Protein AF-A0A2S4HFI9-F1 (afdb_monomer_lite)

Sequence (165 aa):
MDEKINAGENSPSKVPNTLWEFALAAYAEPIIQRHCLYLQDHYQMDVNILLAAGFCREKWTNDLCLELIRAAEPIRGAYILPLRALRRQAEQCEGLYGALKTAEIEAERMEIDVLASHIPAIPEEKVDSATCLHNLLVYAAVHSGGSREVESIFAEMTGNFAKIR

pLDDT: mean 87.09, std 17.16, range [31.48, 98.44]

InterPro domains:
  IPR012659 Conserved hypothetical protein CHP02444 [PF09523] (19-115)
  IPR012659 Conserved hypothetical protein CHP02444 [TIGR02444] (17-116)

Radius of gyration: 16.81 Å; chains: 1; bounding box: 40×32×56 Å

Organism: NCBI:txid2304603

Structure (mmCIF, N/CA/C/O backbone):
data_AF-A0A2S4HFI9-F1
#
_entry.id   AF-A0A2S4HFI9-F1
#
loop_
_atom_site.group_PDB
_atom_site.id
_atom_site.type_symbol
_atom_site.label_atom_id
_atom_site.label_alt_id
_atom_site.label_comp_id
_atom_site.label_asym_id
_atom_site.label_entity_id
_atom_site.label_seq_id
_atom_site.pdbx_PDB_ins_code
_atom_site.Cartn_x
_atom_site.Cartn_y
_atom_site.Cartn_z
_atom_site.occupancy
_atom_site.B_iso_or_equiv
_atom_site.auth_seq_id
_atom_site.auth_comp_id
_atom_site.auth_asym_id
_atom_site.auth_atom_id
_atom_site.pdbx_PDB_model_num
ATOM 1 N N . MET A 1 1 ? 6.730 18.784 40.256 1.00 35.59 1 MET A N 1
ATOM 2 C CA . MET A 1 1 ? 7.181 17.445 39.822 1.00 35.59 1 MET A CA 1
ATOM 3 C C . MET A 1 1 ? 6.797 17.379 38.364 1.00 35.59 1 MET A C 1
ATOM 5 O O . MET A 1 1 ? 5.684 17.004 38.023 1.00 35.59 1 MET A O 1
ATOM 9 N N . ASP A 1 2 ? 7.668 17.976 37.560 1.00 34.19 2 ASP A N 1
ATOM 10 C CA . ASP A 1 2 ? 7.512 18.185 36.131 1.00 34.19 2 ASP A CA 1
ATOM 11 C C . ASP A 1 2 ? 8.316 17.104 35.423 1.00 34.19 2 ASP A C 1
ATOM 13 O O . ASP A 1 2 ? 9.527 17.037 35.605 1.00 34.19 2 ASP A O 1
ATOM 17 N N . GLU A 1 3 ? 7.662 16.294 34.600 1.00 31.48 3 GLU A N 1
ATOM 18 C CA . GLU A 1 3 ? 8.344 15.510 33.574 1.00 31.48 3 GLU A CA 1
ATOM 19 C C . GLU A 1 3 ? 7.527 15.611 32.286 1.00 31.48 3 GLU A C 1
ATOM 21 O O . GLU A 1 3 ? 6.681 14.787 31.946 1.00 31.48 3 GLU A O 1
ATOM 26 N N . LYS A 1 4 ? 7.759 16.724 31.583 1.00 35.59 4 LYS A N 1
ATOM 27 C CA . LYS A 1 4 ? 7.477 16.833 30.156 1.00 35.59 4 LYS A CA 1
ATOM 28 C C . LYS A 1 4 ? 8.453 15.899 29.450 1.00 35.59 4 LYS A C 1
ATOM 30 O O . LYS A 1 4 ? 9.655 16.153 29.458 1.00 35.59 4 LYS A O 1
ATOM 35 N N . ILE A 1 5 ? 7.934 14.830 28.855 1.00 36.81 5 ILE A N 1
ATOM 36 C CA . ILE A 1 5 ? 8.702 13.972 27.955 1.00 36.81 5 ILE A CA 1
ATOM 37 C C . ILE A 1 5 ? 9.121 14.839 26.767 1.00 36.81 5 ILE A C 1
ATOM 39 O O . ILE A 1 5 ? 8.293 15.329 25.999 1.00 36.81 5 ILE A O 1
ATOM 43 N N . ASN A 1 6 ? 10.423 15.092 26.714 1.00 33.38 6 ASN A N 1
ATOM 44 C CA . ASN A 1 6 ? 11.091 15.895 25.711 1.00 33.38 6 ASN A CA 1
ATOM 45 C C . ASN A 1 6 ? 10.980 15.182 24.356 1.00 33.38 6 ASN A C 1
ATOM 47 O O . ASN A 1 6 ? 11.369 14.020 24.228 1.00 33.38 6 ASN A O 1
ATOM 51 N N . ALA A 1 7 ? 10.422 15.874 23.363 1.00 37.12 7 ALA A N 1
ATOM 52 C CA . ALA A 1 7 ? 10.448 15.441 21.977 1.00 37.12 7 ALA A CA 1
ATOM 53 C C . ALA A 1 7 ? 11.915 15.402 21.531 1.00 37.12 7 ALA A C 1
ATOM 55 O O . ALA A 1 7 ? 12.573 16.438 21.465 1.00 37.12 7 ALA A O 1
ATOM 56 N N . GLY A 1 8 ? 12.423 14.192 21.296 1.00 34.75 8 GLY A N 1
ATOM 57 C CA . GLY A 1 8 ? 13.792 13.942 20.865 1.00 34.75 8 GLY A CA 1
ATOM 58 C C . GLY A 1 8 ? 14.120 14.662 19.560 1.00 34.75 8 GLY A C 1
ATOM 59 O O . GLY A 1 8 ? 13.717 14.251 18.479 1.00 34.75 8 GLY A O 1
ATOM 60 N N . GLU A 1 9 ? 14.827 15.769 19.736 1.00 35.41 9 GLU A N 1
ATOM 61 C CA . GLU A 1 9 ? 15.903 16.346 18.937 1.00 35.41 9 GLU A CA 1
ATOM 62 C C . GLU A 1 9 ? 16.405 15.521 17.729 1.00 35.41 9 GLU A C 1
ATOM 64 O O . GLU A 1 9 ? 16.832 14.371 17.835 1.00 35.41 9 GLU A O 1
ATOM 69 N N . ASN A 1 10 ? 16.398 16.207 16.579 1.00 46.41 10 ASN A N 1
ATOM 70 C CA . ASN A 1 10 ? 17.060 15.927 15.302 1.00 46.41 10 ASN A CA 1
ATOM 71 C C . ASN A 1 10 ? 18.266 14.969 15.366 1.00 46.41 10 ASN A C 1
ATOM 73 O O . ASN A 1 10 ? 19.396 15.377 15.634 1.00 46.41 10 ASN A O 1
ATOM 77 N N . SER A 1 11 ? 18.034 13.721 14.964 1.00 38.28 11 SER A N 1
ATOM 78 C CA . SER A 1 11 ? 19.060 12.860 14.365 1.00 38.28 11 SER A CA 1
ATOM 79 C C . SER A 1 11 ? 19.051 13.060 12.842 1.00 38.28 11 SER A C 1
ATOM 81 O O . SER A 1 11 ? 17.983 13.353 12.296 1.00 38.28 11 SER A O 1
ATOM 83 N N . PRO A 1 12 ? 20.187 12.931 12.125 1.00 40.38 12 PRO A N 1
ATOM 84 C CA . PRO A 1 12 ? 20.176 12.994 10.666 1.00 40.38 12 PRO A CA 1
ATOM 85 C C . PRO A 1 12 ? 19.169 11.966 10.149 1.00 40.38 12 PRO A C 1
ATOM 87 O O . PRO A 1 12 ? 19.205 10.810 10.570 1.00 40.38 12 PRO A O 1
ATOM 90 N N . SER A 1 13 ? 18.240 12.414 9.300 1.00 50.81 13 SER A N 1
ATOM 91 C CA . SER A 1 13 ? 17.238 11.558 8.668 1.00 50.81 13 SER A CA 1
ATOM 92 C C . SER A 1 13 ? 17.969 10.411 7.973 1.00 50.81 13 SER A C 1
ATOM 94 O O . SER A 1 13 ? 18.629 10.606 6.952 1.00 50.81 13 SER A O 1
ATOM 96 N N . LYS A 1 14 ? 17.964 9.231 8.599 1.00 66.06 14 LYS A N 1
ATOM 97 C CA . LYS A 1 14 ? 18.539 8.026 8.015 1.00 66.06 14 LYS A CA 1
ATOM 98 C C . LYS A 1 14 ? 17.650 7.678 6.829 1.00 66.06 14 LYS A C 1
ATOM 100 O O . LYS A 1 14 ? 16.450 7.479 7.017 1.00 66.06 14 LYS A O 1
ATOM 105 N N . VAL A 1 15 ? 18.237 7.625 5.635 1.00 68.38 15 VAL A N 1
ATOM 106 C CA . VAL A 1 15 ? 17.539 7.148 4.438 1.00 68.38 15 VAL A CA 1
ATOM 107 C C . VAL A 1 15 ? 16.941 5.773 4.761 1.00 68.38 15 VAL A C 1
ATOM 109 O O . VAL A 1 15 ? 17.656 4.923 5.304 1.00 68.38 15 VAL A O 1
ATOM 112 N N . PRO A 1 16 ? 15.643 5.549 4.504 1.00 76.56 16 PRO A N 1
ATOM 113 C CA . PRO A 1 16 ? 15.028 4.254 4.741 1.00 76.56 16 PRO A CA 1
ATOM 114 C C . PRO A 1 16 ? 15.723 3.142 3.949 1.00 76.56 16 PRO A C 1
ATOM 116 O O . PRO A 1 16 ? 15.835 3.227 2.726 1.00 76.56 16 PRO A O 1
ATOM 119 N N . ASN A 1 17 ? 16.150 2.082 4.635 1.00 79.44 17 ASN A N 1
ATOM 120 C CA . ASN A 1 17 ? 16.880 0.958 4.041 1.00 79.44 17 ASN A CA 1
ATOM 121 C C . ASN A 1 17 ? 15.991 -0.273 3.821 1.00 79.44 17 ASN A C 1
ATOM 123 O O . ASN A 1 17 ? 16.404 -1.236 3.179 1.00 79.44 17 ASN A O 1
ATOM 127 N N . THR A 1 18 ? 14.769 -0.251 4.348 1.00 89.12 18 THR A N 1
ATOM 128 C CA . THR A 1 18 ? 13.764 -1.304 4.179 1.00 8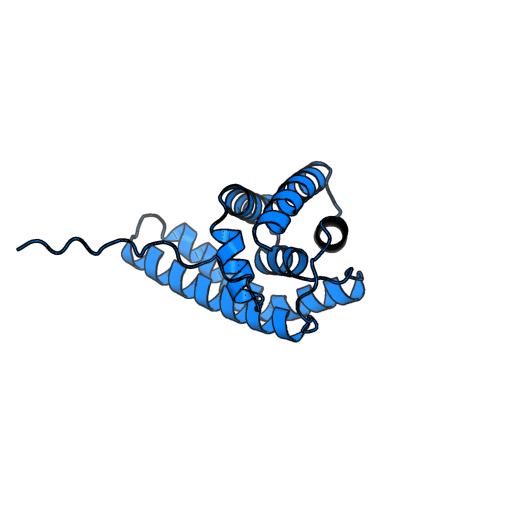9.12 18 THR A CA 1
ATOM 129 C C . THR A 1 18 ? 12.462 -0.716 3.648 1.00 89.12 18 THR A C 1
ATOM 131 O O . THR A 1 18 ? 12.174 0.465 3.859 1.00 89.12 18 THR A O 1
ATOM 134 N N . LEU A 1 19 ? 11.638 -1.549 3.002 1.00 91.62 19 LEU A N 1
ATOM 135 C CA . LEU A 1 19 ? 10.300 -1.138 2.568 1.00 91.62 19 LEU A CA 1
ATOM 136 C C . LEU A 1 19 ? 9.450 -0.660 3.756 1.00 91.62 19 LEU A C 1
ATOM 138 O O . LEU A 1 19 ? 8.704 0.303 3.619 1.00 91.62 19 LEU A O 1
ATOM 142 N N . TRP A 1 20 ? 9.613 -1.271 4.933 1.00 92.38 20 TRP A N 1
ATOM 143 C CA . TRP A 1 20 ? 8.919 -0.855 6.152 1.00 92.38 20 TRP A CA 1
ATOM 144 C C . TRP A 1 20 ? 9.345 0.536 6.639 1.00 92.38 20 TRP A C 1
ATOM 146 O O . TRP A 1 20 ? 8.495 1.395 6.861 1.00 92.38 20 TRP A O 1
ATOM 156 N N . GLU A 1 21 ? 10.651 0.803 6.759 1.00 91.44 21 GLU A N 1
ATOM 157 C CA . GLU A 1 21 ? 11.145 2.143 7.118 1.00 91.44 21 GLU A CA 1
ATOM 158 C C . GLU A 1 21 ? 10.670 3.192 6.098 1.00 91.44 21 GLU A C 1
ATOM 160 O O . GLU A 1 21 ? 10.308 4.308 6.475 1.00 91.44 21 GLU A O 1
ATOM 165 N N . PHE A 1 22 ? 10.630 2.829 4.809 1.00 91.88 22 PHE A N 1
ATOM 166 C CA . PHE A 1 22 ? 10.148 3.717 3.756 1.00 91.88 22 PHE A CA 1
ATOM 167 C C . PHE A 1 22 ? 8.650 3.976 3.884 1.00 91.88 22 PHE A C 1
ATOM 169 O O . PHE A 1 22 ? 8.230 5.125 3.791 1.00 91.88 22 PHE A O 1
ATOM 176 N N . ALA A 1 23 ? 7.852 2.939 4.136 1.00 93.56 23 ALA A N 1
ATOM 177 C CA . ALA A 1 23 ? 6.416 3.051 4.352 1.00 93.56 23 ALA A CA 1
ATOM 178 C C . ALA A 1 23 ? 6.100 3.985 5.527 1.00 93.56 23 ALA A C 1
ATOM 180 O O . ALA A 1 23 ? 5.259 4.871 5.391 1.00 93.56 23 ALA A O 1
ATOM 181 N N . LEU A 1 24 ? 6.827 3.859 6.644 1.00 93.00 24 LEU A N 1
ATOM 182 C CA . LEU A 1 24 ? 6.684 4.752 7.796 1.00 93.00 24 LEU A CA 1
ATOM 183 C C . LEU A 1 24 ? 7.020 6.208 7.446 1.00 93.00 24 LEU A C 1
ATOM 185 O O . LEU A 1 24 ? 6.251 7.111 7.776 1.00 93.00 24 LEU A O 1
ATOM 189 N N . ALA A 1 25 ? 8.141 6.444 6.759 1.00 92.50 25 ALA A N 1
ATOM 190 C CA . ALA A 1 25 ? 8.554 7.788 6.359 1.00 92.50 25 ALA A CA 1
ATOM 191 C C . ALA A 1 25 ? 7.591 8.411 5.332 1.00 92.50 25 ALA A C 1
ATOM 193 O O . ALA A 1 25 ? 7.236 9.583 5.435 1.00 92.50 25 ALA A O 1
ATOM 194 N N . ALA A 1 26 ? 7.112 7.613 4.379 1.00 92.56 26 ALA A N 1
ATOM 195 C CA . ALA A 1 26 ? 6.119 8.013 3.394 1.00 92.56 26 ALA A CA 1
ATOM 196 C C . ALA A 1 26 ? 4.771 8.352 4.024 1.00 92.56 26 ALA A C 1
ATOM 198 O O . ALA A 1 26 ? 4.166 9.360 3.672 1.00 92.56 26 ALA A O 1
ATOM 199 N N . TYR A 1 27 ? 4.306 7.553 4.980 1.00 91.06 27 TYR A N 1
ATOM 200 C CA . TYR A 1 27 ? 3.027 7.797 5.637 1.00 91.06 27 TYR A CA 1
ATOM 201 C C . TYR A 1 27 ? 3.070 8.974 6.626 1.00 91.06 27 TYR A C 1
ATOM 203 O O . TYR A 1 27 ? 2.026 9.531 6.962 1.00 91.06 27 TYR A O 1
ATOM 211 N N . ALA A 1 28 ? 4.266 9.375 7.073 1.00 92.56 28 ALA A N 1
ATOM 212 C CA . ALA A 1 28 ? 4.473 10.598 7.846 1.00 92.56 28 ALA A CA 1
ATOM 213 C C . ALA A 1 28 ? 4.394 11.876 6.986 1.00 92.56 28 ALA A C 1
ATOM 215 O O . ALA A 1 28 ? 4.158 12.954 7.531 1.00 92.56 28 ALA A O 1
ATOM 216 N N . GLU A 1 29 ? 4.557 11.772 5.661 1.00 95.12 29 GLU A N 1
ATOM 217 C CA . GLU A 1 29 ? 4.432 12.902 4.739 1.00 95.12 29 GLU A CA 1
ATOM 218 C C . GLU A 1 29 ? 2.945 13.186 4.435 1.00 95.12 29 GLU A C 1
ATOM 220 O O . GLU A 1 29 ? 2.278 12.362 3.795 1.00 95.12 29 GLU A O 1
ATOM 225 N N . PRO A 1 30 ? 2.392 14.354 4.829 1.00 94.12 30 PRO A N 1
ATOM 226 C CA . PRO A 1 30 ? 0.948 14.604 4.778 1.00 94.12 30 PRO A CA 1
ATOM 227 C C . PRO A 1 30 ? 0.330 14.479 3.382 1.00 94.12 30 PRO A C 1
ATOM 229 O O . PRO A 1 30 ? -0.807 14.025 3.241 1.00 94.12 30 PRO A O 1
ATOM 232 N N . ILE A 1 31 ? 1.068 14.873 2.338 1.00 94.50 31 ILE A N 1
ATOM 233 C CA . ILE A 1 31 ? 0.584 14.793 0.954 1.00 94.50 31 ILE A CA 1
ATOM 234 C C . ILE A 1 31 ? 0.436 13.331 0.522 1.00 94.50 31 ILE A C 1
ATOM 236 O O . ILE A 1 31 ? -0.582 12.968 -0.067 1.00 94.50 31 ILE A O 1
ATOM 240 N N . ILE A 1 32 ? 1.420 12.488 0.845 1.00 95.62 32 ILE A N 1
ATOM 241 C CA . ILE A 1 32 ? 1.386 11.058 0.521 1.00 95.62 32 ILE A CA 1
ATOM 242 C C . ILE A 1 32 ? 0.275 10.380 1.315 1.00 95.62 32 ILE A C 1
ATOM 244 O O . ILE A 1 32 ? -0.541 9.680 0.723 1.00 95.62 32 ILE A O 1
ATOM 248 N N . GLN A 1 33 ? 0.189 10.638 2.623 1.00 95.62 33 GLN A N 1
ATOM 249 C CA . GLN A 1 33 ? -0.866 10.088 3.472 1.00 95.62 33 GLN A CA 1
ATOM 250 C C . GLN A 1 33 ? -2.261 10.403 2.918 1.00 95.62 33 GLN A C 1
ATOM 252 O O . GLN A 1 33 ? -3.084 9.501 2.756 1.00 95.62 33 GLN A O 1
ATOM 257 N N . ARG A 1 34 ? -2.522 11.674 2.583 1.00 97.00 34 ARG A N 1
ATOM 258 C CA . ARG A 1 34 ? -3.800 12.114 2.009 1.00 97.00 34 ARG A CA 1
ATOM 259 C C . ARG A 1 34 ? -4.129 11.366 0.717 1.00 97.00 34 ARG A C 1
ATOM 261 O O . ARG A 1 34 ? -5.260 10.916 0.550 1.00 97.00 34 ARG A O 1
ATOM 268 N N . HIS A 1 35 ? -3.157 11.232 -0.182 1.00 97.31 35 HIS A N 1
ATOM 269 C CA . HIS A 1 35 ? -3.353 10.555 -1.464 1.00 97.31 35 HIS A CA 1
ATOM 270 C C . HIS A 1 35 ? -3.549 9.049 -1.314 1.00 97.31 35 HIS A C 1
ATOM 272 O O . HIS A 1 35 ? -4.447 8.500 -1.945 1.00 97.31 35 HIS A O 1
ATOM 278 N N . CYS A 1 36 ? -2.796 8.386 -0.435 1.00 96.00 36 CYS A N 1
ATOM 279 C CA . CYS A 1 36 ? -2.996 6.972 -0.123 1.00 96.00 36 CYS A CA 1
ATOM 280 C C . CYS A 1 36 ? -4.411 6.707 0.409 1.00 96.00 36 CYS A C 1
ATOM 282 O O . CYS A 1 36 ? -5.074 5.791 -0.071 1.00 96.00 36 CYS A O 1
ATOM 284 N N . LEU A 1 37 ? -4.901 7.534 1.341 1.00 94.56 37 LEU A N 1
ATOM 285 C CA . LEU A 1 37 ? -6.269 7.423 1.859 1.00 94.56 37 LEU A CA 1
ATOM 286 C C . LEU A 1 37 ? -7.312 7.632 0.755 1.00 94.56 37 LEU A C 1
ATOM 288 O O . LEU A 1 37 ? -8.242 6.839 0.634 1.00 94.56 37 LEU A O 1
ATOM 292 N N . TYR A 1 38 ? -7.132 8.649 -0.090 1.00 95.62 38 TYR A N 1
ATOM 293 C CA . TYR A 1 38 ? -8.043 8.911 -1.203 1.00 95.62 38 TYR A CA 1
ATOM 294 C C . TYR A 1 38 ? -8.097 7.745 -2.203 1.00 95.62 38 TYR A C 1
ATOM 296 O O . TYR A 1 38 ? -9.175 7.266 -2.552 1.00 95.62 38 TYR A O 1
ATOM 304 N N . LEU A 1 39 ? -6.938 7.244 -2.635 1.00 95.31 39 LEU A N 1
ATOM 305 C CA . LEU A 1 39 ? -6.838 6.125 -3.576 1.00 95.31 39 LEU A CA 1
ATOM 306 C C . LEU A 1 39 ? -7.385 4.821 -2.982 1.00 95.31 39 LEU A C 1
ATOM 308 O O . LEU A 1 39 ? -8.058 4.053 -3.669 1.00 95.31 39 LEU A O 1
ATOM 312 N N . GLN A 1 40 ? -7.151 4.578 -1.695 1.00 93.31 40 GLN A N 1
ATOM 313 C CA . GLN A 1 40 ? -7.736 3.444 -0.991 1.00 93.31 40 GLN A CA 1
ATOM 314 C C . GLN A 1 40 ? -9.266 3.534 -0.970 1.00 93.31 40 GLN A C 1
ATOM 316 O O . GLN A 1 40 ? -9.948 2.556 -1.266 1.00 93.31 40 GLN A O 1
ATOM 321 N N . ASP A 1 41 ? -9.817 4.696 -0.632 1.00 92.94 41 ASP A N 1
ATOM 322 C CA . ASP A 1 41 ? -11.249 4.827 -0.379 1.00 92.94 41 ASP A CA 1
ATOM 323 C C . ASP A 1 41 ? -12.061 4.892 -1.676 1.00 92.94 41 ASP A C 1
ATOM 325 O O . ASP A 1 41 ? -13.099 4.236 -1.785 1.00 92.94 41 ASP A O 1
ATOM 329 N N . HIS A 1 42 ? -11.562 5.611 -2.682 1.00 93.19 42 HIS A N 1
ATOM 330 C CA . HIS A 1 42 ? -12.270 5.833 -3.944 1.00 93.19 42 HIS A CA 1
ATOM 331 C C . HIS A 1 42 ? -11.922 4.818 -5.036 1.00 93.19 42 HIS A C 1
ATOM 333 O O . HIS A 1 42 ? -12.764 4.537 -5.887 1.00 93.19 42 HIS A O 1
ATOM 339 N N . TYR A 1 43 ? -10.717 4.243 -5.005 1.00 93.69 43 TYR A N 1
ATOM 340 C CA . TYR A 1 43 ? -10.220 3.337 -6.048 1.00 93.69 43 TYR A CA 1
ATOM 341 C C . TYR A 1 43 ? -9.903 1.924 -5.532 1.00 93.69 43 TYR A C 1
ATOM 343 O O . TYR A 1 43 ? -9.467 1.071 -6.306 1.00 93.69 43 TYR A O 1
ATOM 351 N N . GLN A 1 44 ? -10.123 1.654 -4.237 1.00 92.44 44 GLN A N 1
ATOM 352 C CA . GLN A 1 44 ? -9.823 0.367 -3.586 1.00 92.44 44 GLN A CA 1
ATOM 353 C C . GLN A 1 44 ? -8.363 -0.079 -3.767 1.00 92.44 44 GLN A C 1
ATOM 355 O O . GLN A 1 44 ? -8.042 -1.265 -3.647 1.00 92.44 44 GLN A O 1
ATOM 360 N N . MET A 1 45 ? -7.475 0.877 -4.059 1.00 95.44 45 MET A N 1
ATOM 361 C CA . MET A 1 45 ? -6.063 0.605 -4.276 1.00 95.44 45 MET A CA 1
ATOM 362 C C . MET A 1 45 ? -5.404 0.105 -2.999 1.00 95.44 45 MET A C 1
ATOM 364 O O . MET A 1 45 ? -5.810 0.402 -1.869 1.00 95.44 45 MET A O 1
ATOM 368 N N . ASP A 1 46 ? -4.368 -0.688 -3.195 1.00 96.75 46 ASP A N 1
ATOM 369 C CA . ASP A 1 46 ? -3.537 -1.185 -2.127 1.00 96.75 46 ASP A CA 1
ATOM 370 C C . ASP A 1 46 ? -2.429 -0.190 -1.793 1.00 96.75 46 ASP A C 1
ATOM 372 O O . ASP A 1 46 ? -1.486 -0.005 -2.561 1.00 96.75 46 ASP A O 1
ATOM 376 N N . VAL A 1 47 ? -2.547 0.438 -0.621 1.00 95.94 47 VAL A N 1
ATOM 377 C CA . VAL A 1 47 ? -1.548 1.373 -0.101 1.00 95.94 47 VAL A CA 1
ATOM 378 C C . VAL A 1 47 ? -0.171 0.718 -0.010 1.00 95.94 47 VAL A C 1
ATOM 380 O O . VAL A 1 47 ? 0.809 1.357 -0.379 1.00 95.94 47 VAL A O 1
ATOM 383 N N . ASN A 1 48 ? -0.067 -0.551 0.381 1.00 97.56 48 ASN A N 1
ATOM 384 C CA . ASN A 1 48 ? 1.229 -1.211 0.504 1.00 97.56 48 ASN A CA 1
ATOM 385 C C . ASN A 1 48 ? 1.873 -1.479 -0.859 1.00 97.56 48 ASN A C 1
ATOM 387 O O . ASN A 1 48 ? 3.087 -1.319 -0.999 1.00 97.56 48 ASN A O 1
ATOM 391 N N . ILE A 1 49 ? 1.080 -1.760 -1.898 1.00 97.25 49 ILE A N 1
ATOM 392 C CA . ILE A 1 49 ? 1.588 -1.852 -3.276 1.00 97.25 49 ILE A CA 1
ATOM 393 C C . ILE A 1 49 ? 1.990 -0.469 -3.807 1.00 97.25 49 ILE A C 1
ATOM 395 O O . ILE A 1 49 ? 3.034 -0.346 -4.447 1.00 97.25 49 ILE A O 1
ATOM 399 N N . LEU A 1 50 ? 1.229 0.592 -3.507 1.00 96.19 50 LEU A N 1
ATOM 400 C CA . LEU A 1 50 ? 1.606 1.970 -3.858 1.00 96.19 50 LEU A CA 1
ATOM 401 C C . LEU A 1 50 ? 2.940 2.372 -3.212 1.00 96.19 50 LEU A C 1
ATOM 403 O O . LEU A 1 50 ? 3.800 2.963 -3.867 1.00 96.19 50 LEU A O 1
ATOM 407 N N . LEU A 1 51 ? 3.137 2.023 -1.939 1.00 95.44 51 LEU A N 1
ATOM 408 C CA 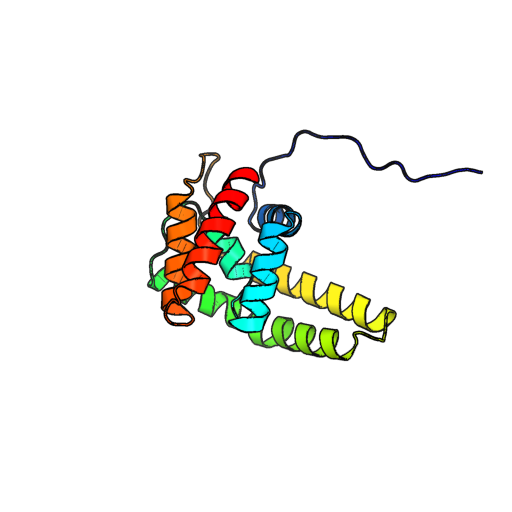. LEU A 1 51 ? 4.384 2.262 -1.215 1.00 95.44 51 LEU A CA 1
ATOM 409 C C . LEU A 1 51 ? 5.528 1.402 -1.764 1.00 95.44 51 LEU A C 1
ATOM 411 O O . LEU A 1 51 ? 6.634 1.906 -1.933 1.00 95.44 51 LEU A O 1
ATOM 415 N N . ALA A 1 52 ? 5.269 0.146 -2.128 1.00 95.06 52 ALA A N 1
ATOM 416 C CA . ALA A 1 52 ? 6.238 -0.720 -2.792 1.00 95.06 52 ALA A CA 1
ATOM 417 C C . ALA A 1 52 ? 6.675 -0.175 -4.162 1.00 95.06 52 ALA A C 1
ATOM 419 O O . ALA A 1 52 ? 7.871 -0.146 -4.455 1.00 95.06 52 ALA A O 1
ATOM 420 N N . ALA A 1 53 ? 5.741 0.326 -4.976 1.00 94.19 53 ALA A N 1
ATOM 421 C CA . ALA A 1 53 ? 6.035 1.007 -6.239 1.00 94.19 53 ALA A CA 1
ATOM 422 C C . ALA A 1 53 ? 6.879 2.264 -6.000 1.00 94.19 53 ALA A C 1
ATOM 424 O O . ALA A 1 53 ? 7.861 2.513 -6.705 1.00 94.19 53 ALA A O 1
ATOM 425 N N . GLY A 1 54 ? 6.509 3.011 -4.956 1.00 91.81 54 GLY A N 1
ATOM 426 C CA . GLY A 1 54 ? 7.204 4.192 -4.475 1.00 91.81 54 GLY A CA 1
ATOM 427 C C . GLY A 1 54 ? 8.592 3.915 -3.913 1.00 91.81 54 GLY A C 1
ATOM 428 O O . GLY A 1 54 ? 9.404 4.829 -3.959 1.00 91.81 54 GLY A O 1
ATOM 429 N N . PHE A 1 55 ? 8.873 2.701 -3.425 1.00 90.25 55 PHE A N 1
ATOM 430 C CA . PHE A 1 55 ? 10.149 2.256 -2.853 1.00 90.25 55 PHE A CA 1
ATOM 431 C C . PHE A 1 55 ? 11.073 1.608 -3.888 1.00 90.25 55 PHE A C 1
ATOM 433 O O . PHE A 1 55 ? 12.281 1.858 -3.868 1.00 90.25 55 PHE A O 1
ATOM 440 N N . CYS A 1 56 ? 10.516 0.813 -4.804 1.00 89.31 56 CYS A N 1
ATOM 441 C CA . CYS A 1 56 ? 11.273 0.037 -5.776 1.00 89.31 56 CYS A CA 1
ATOM 442 C C . CYS A 1 56 ? 12.088 0.943 -6.713 1.00 89.31 56 CYS A C 1
ATOM 444 O O . CYS A 1 56 ? 11.641 2.020 -7.121 1.00 89.31 56 CYS A O 1
ATOM 446 N N . ARG A 1 57 ? 13.314 0.508 -7.025 1.00 83.81 57 ARG A N 1
ATOM 447 C CA . ARG A 1 57 ? 14.264 1.257 -7.867 1.00 83.81 57 ARG A CA 1
ATOM 448 C C . ARG A 1 57 ? 14.253 0.816 -9.324 1.00 83.81 57 ARG A C 1
ATOM 450 O O . ARG A 1 57 ? 14.775 1.526 -10.178 1.00 83.81 57 ARG A O 1
ATOM 457 N N . GLU A 1 5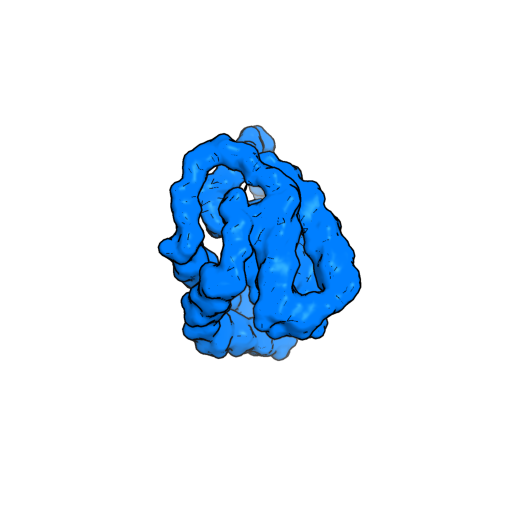8 ? 13.660 -0.338 -9.594 1.00 88.00 58 GLU A N 1
ATOM 458 C CA . GLU A 1 58 ? 13.548 -0.916 -10.924 1.00 88.00 58 GLU A CA 1
ATOM 459 C C . GLU A 1 58 ? 12.152 -0.682 -11.487 1.00 88.00 58 GLU A C 1
ATOM 461 O O . GLU A 1 58 ? 11.171 -0.557 -10.749 1.00 88.00 58 GLU A O 1
ATOM 466 N N . LYS A 1 59 ? 12.074 -0.608 -12.816 1.00 92.56 59 LYS A N 1
ATOM 467 C CA . LYS A 1 59 ? 10.797 -0.506 -13.512 1.00 92.56 59 LYS A CA 1
ATOM 468 C C . LYS A 1 59 ? 10.058 -1.830 -13.411 1.00 92.56 59 LYS A C 1
ATOM 470 O O . LYS A 1 59 ? 10.567 -2.862 -13.839 1.00 92.56 59 LYS A O 1
ATOM 475 N N . TRP A 1 60 ? 8.836 -1.778 -12.911 1.00 94.62 60 TRP A N 1
ATOM 476 C CA . TRP A 1 60 ? 7.951 -2.925 -12.873 1.00 94.62 60 TRP A CA 1
ATOM 477 C C . TRP A 1 60 ? 7.529 -3.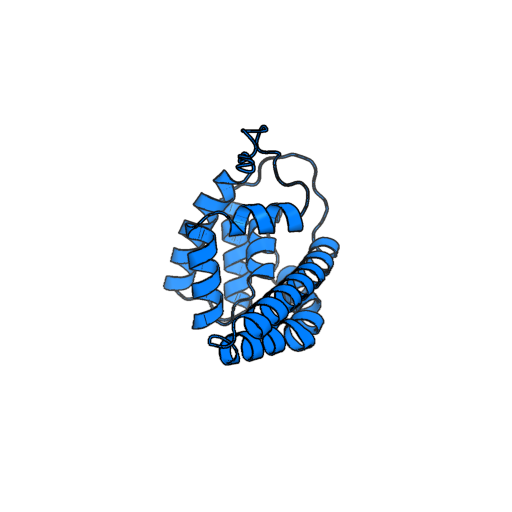319 -14.283 1.00 94.62 60 TRP A C 1
ATOM 479 O O . TRP A 1 60 ? 7.200 -2.476 -15.127 1.00 94.62 60 TRP A O 1
ATOM 489 N N . THR A 1 61 ? 7.521 -4.625 -14.518 1.00 95.62 61 THR A N 1
ATOM 490 C CA . THR A 1 61 ? 6.766 -5.235 -15.606 1.00 95.62 61 THR A CA 1
ATOM 491 C C . THR A 1 61 ? 5.335 -5.492 -15.134 1.00 95.62 61 THR A C 1
ATOM 493 O O . THR A 1 61 ? 5.062 -5.541 -13.931 1.00 95.62 61 THR A O 1
ATOM 496 N N . ASN A 1 62 ? 4.410 -5.697 -16.074 1.00 95.94 62 ASN A N 1
ATOM 497 C CA . ASN A 1 62 ? 3.049 -6.112 -15.726 1.00 95.94 62 ASN A CA 1
ATOM 498 C C . ASN A 1 62 ? 3.049 -7.450 -14.965 1.00 95.94 62 ASN A C 1
ATOM 500 O O . ASN A 1 62 ? 2.268 -7.609 -14.033 1.00 95.94 62 ASN A O 1
ATOM 504 N N . ASP A 1 63 ? 3.945 -8.375 -15.325 1.00 96.06 63 ASP A N 1
ATOM 505 C CA . ASP A 1 63 ? 4.056 -9.686 -14.675 1.00 96.06 63 ASP A CA 1
ATOM 506 C C . ASP A 1 63 ? 4.519 -9.564 -13.221 1.00 96.06 63 ASP A C 1
ATOM 508 O O . ASP A 1 63 ? 3.882 -10.139 -12.341 1.00 96.06 63 ASP A O 1
ATOM 512 N N . LEU A 1 64 ? 5.552 -8.753 -12.949 1.00 95.50 64 LEU A N 1
ATOM 513 C CA . LEU A 1 64 ? 5.993 -8.477 -11.578 1.00 95.50 64 LEU A CA 1
ATOM 514 C C . LEU A 1 64 ? 4.874 -7.811 -10.770 1.00 95.50 64 LEU A C 1
ATOM 516 O O . LEU A 1 64 ? 4.625 -8.174 -9.627 1.00 95.50 64 LEU A O 1
ATOM 520 N N . CYS A 1 65 ? 4.157 -6.852 -11.360 1.00 96.56 65 CYS A N 1
ATOM 521 C CA . CYS A 1 65 ? 3.043 -6.199 -10.679 1.00 96.56 65 CYS A CA 1
ATOM 522 C C . CYS A 1 65 ? 1.917 -7.190 -10.330 1.00 96.56 65 CYS A C 1
ATOM 524 O O . CYS A 1 65 ? 1.416 -7.184 -9.207 1.00 96.56 65 CYS A O 1
ATOM 526 N N . LEU A 1 66 ? 1.555 -8.083 -11.257 1.00 96.94 66 LEU A N 1
ATOM 527 C CA . LEU A 1 66 ? 0.586 -9.154 -11.010 1.00 96.94 66 LEU A CA 1
ATOM 528 C C . LEU A 1 66 ? 1.065 -10.134 -9.934 1.00 96.94 66 LEU A C 1
ATOM 530 O O . LEU A 1 66 ? 0.250 -10.604 -9.141 1.00 96.94 66 LEU A O 1
ATOM 534 N N . GLU A 1 67 ? 2.358 -10.450 -9.899 1.00 96.88 67 GLU A N 1
ATOM 535 C CA . GLU A 1 67 ? 2.965 -11.278 -8.857 1.00 96.88 67 GLU A CA 1
ATOM 536 C C . GLU A 1 67 ? 2.844 -10.619 -7.480 1.00 96.88 67 GLU A C 1
ATOM 538 O O . GLU A 1 67 ? 2.344 -11.253 -6.553 1.00 96.88 67 GLU A O 1
ATOM 543 N N . LEU A 1 68 ? 3.183 -9.331 -7.363 1.00 97.56 68 LEU A N 1
ATOM 544 C CA . LEU A 1 68 ? 3.045 -8.566 -6.120 1.00 97.56 68 LEU A CA 1
ATOM 545 C C . LEU A 1 68 ? 1.589 -8.507 -5.637 1.00 97.56 68 LEU A C 1
ATOM 547 O O . LEU A 1 68 ? 1.329 -8.745 -4.460 1.00 97.56 68 LEU A O 1
ATOM 551 N N . ILE A 1 69 ? 0.631 -8.265 -6.542 1.00 97.50 69 ILE A N 1
ATOM 552 C CA . ILE A 1 69 ? -0.806 -8.288 -6.218 1.00 97.50 69 ILE A CA 1
ATOM 553 C C . ILE A 1 69 ? -1.217 -9.667 -5.685 1.00 97.50 69 ILE A C 1
ATOM 555 O O . ILE A 1 69 ? -1.889 -9.764 -4.661 1.00 97.50 69 ILE A O 1
ATOM 559 N N . ARG A 1 70 ? -0.796 -10.750 -6.350 1.00 97.81 70 ARG A N 1
ATOM 560 C CA . ARG A 1 70 ? -1.109 -12.122 -5.915 1.00 97.81 70 ARG A CA 1
ATOM 561 C C . ARG A 1 70 ? -0.462 -12.478 -4.581 1.00 97.81 70 ARG A C 1
ATOM 563 O O . ARG A 1 70 ? -1.059 -13.234 -3.822 1.00 97.81 70 ARG A O 1
ATOM 570 N N . ALA A 1 71 ? 0.736 -11.970 -4.312 1.00 97.81 71 ALA A N 1
ATOM 571 C CA . ALA A 1 71 ? 1.442 -12.195 -3.058 1.00 97.81 71 ALA A CA 1
ATOM 572 C C . ALA A 1 71 ? 0.779 -11.448 -1.887 1.00 97.81 71 ALA A C 1
ATOM 574 O O . ALA A 1 71 ? 0.702 -11.987 -0.785 1.00 97.81 71 ALA A O 1
ATOM 575 N N . ALA A 1 72 ? 0.259 -10.244 -2.137 1.00 97.88 72 ALA A N 1
ATOM 576 C CA . ALA A 1 72 ? -0.455 -9.419 -1.162 1.00 97.88 72 ALA A CA 1
ATOM 577 C C . ALA A 1 72 ? -1.856 -9.964 -0.817 1.00 97.88 72 ALA A C 1
ATOM 579 O O . ALA A 1 72 ? -2.257 -9.981 0.350 1.00 97.88 72 ALA A O 1
ATOM 580 N N . GLU A 1 73 ? -2.585 -10.475 -1.816 1.00 97.44 73 GLU A N 1
ATOM 581 C CA . GLU A 1 73 ? -4.004 -10.843 -1.702 1.00 97.44 73 GLU A CA 1
ATOM 582 C C . GLU A 1 73 ? -4.363 -11.735 -0.492 1.00 97.44 73 GLU A C 1
ATOM 584 O O . GLU A 1 73 ? -5.349 -11.430 0.187 1.00 97.44 73 GLU A O 1
ATOM 589 N N . PRO A 1 74 ? -3.598 -12.792 -0.136 1.00 98.25 74 PRO A N 1
ATOM 590 C CA . PRO A 1 74 ? -3.914 -13.620 1.026 1.00 98.25 74 PRO A CA 1
ATOM 591 C C . PRO A 1 74 ? -3.957 -12.840 2.343 1.00 98.25 74 PRO A C 1
ATOM 593 O O . PRO A 1 74 ? -4.781 -13.148 3.202 1.00 98.25 74 PRO A O 1
ATOM 596 N N . ILE A 1 75 ? -3.091 -11.836 2.514 1.00 98.31 75 ILE A N 1
ATOM 597 C CA . ILE A 1 75 ? -3.063 -11.003 3.723 1.00 98.31 75 ILE A CA 1
ATOM 598 C C . ILE A 1 75 ? -4.117 -9.903 3.615 1.00 98.31 75 ILE A C 1
ATOM 600 O O . ILE A 1 75 ? -4.892 -9.687 4.556 1.00 98.31 75 ILE A O 1
ATOM 604 N N . ARG A 1 76 ? -4.194 -9.255 2.448 1.00 97.75 76 ARG A N 1
ATOM 605 C CA . ARG A 1 76 ? -5.147 -8.184 2.168 1.00 97.75 76 ARG A CA 1
ATOM 606 C C . ARG A 1 76 ? -6.589 -8.610 2.412 1.00 97.75 76 ARG A C 1
ATOM 608 O O . ARG A 1 76 ? -7.312 -7.960 3.170 1.00 97.75 76 ARG A O 1
ATOM 615 N N . GLY A 1 77 ? -7.001 -9.704 1.775 1.00 97.62 77 GLY A N 1
ATOM 616 C CA . GLY A 1 77 ? -8.374 -10.196 1.804 1.00 97.62 77 GLY A CA 1
ATOM 617 C C . GLY A 1 77 ? -8.759 -10.826 3.141 1.00 97.62 77 GLY A C 1
ATOM 618 O O . GLY A 1 77 ? -9.879 -10.625 3.609 1.00 97.62 77 GLY A O 1
ATOM 619 N N . ALA A 1 78 ? -7.841 -11.557 3.783 1.00 97.88 78 ALA A N 1
ATOM 620 C CA . ALA A 1 78 ? -8.142 -12.264 5.029 1.00 97.88 78 ALA A CA 1
ATOM 621 C C . ALA A 1 78 ? -8.077 -11.370 6.276 1.00 97.88 78 ALA A C 1
ATOM 623 O O . ALA A 1 78 ? -8.823 -11.609 7.227 1.00 97.88 78 ALA A O 1
ATOM 624 N N . TYR A 1 79 ? -7.204 -10.3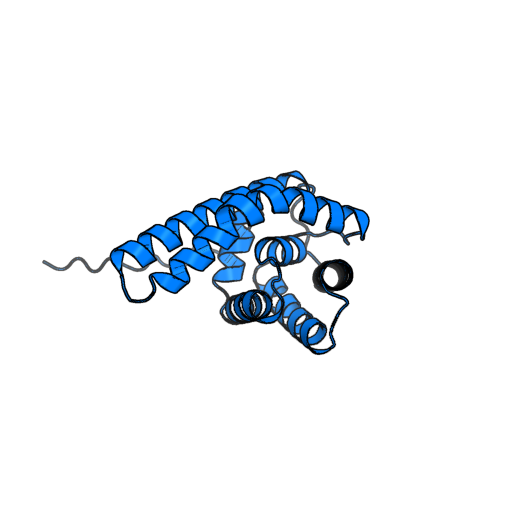56 6.284 1.00 98.25 79 TYR A N 1
ATOM 625 C CA . TYR A 1 79 ? -6.935 -9.555 7.481 1.00 98.25 79 TYR A CA 1
ATOM 626 C C . TYR A 1 79 ? -7.181 -8.064 7.264 1.00 98.25 79 TYR A C 1
ATOM 628 O O . TYR A 1 79 ? -8.000 -7.485 7.974 1.00 98.25 79 TYR A O 1
ATOM 636 N N . ILE A 1 80 ? -6.529 -7.434 6.285 1.00 97.81 80 ILE A N 1
ATOM 637 C CA . ILE A 1 80 ? -6.518 -5.965 6.168 1.00 97.81 80 ILE A CA 1
ATOM 638 C C . ILE A 1 80 ? -7.912 -5.410 5.865 1.00 97.81 80 ILE A C 1
ATOM 640 O O . ILE A 1 80 ? -8.406 -4.556 6.603 1.00 97.81 80 ILE A O 1
ATOM 644 N N . LEU A 1 81 ? -8.580 -5.895 4.814 1.00 97.00 81 LEU A N 1
ATOM 645 C CA . LEU A 1 81 ? -9.907 -5.393 4.439 1.00 97.00 81 LEU A CA 1
ATOM 646 C C . LEU A 1 81 ? -10.964 -5.651 5.534 1.00 97.00 81 LEU A C 1
ATOM 648 O O . LEU A 1 81 ? -11.693 -4.710 5.868 1.00 97.00 81 LEU A O 1
ATOM 652 N N . PRO A 1 82 ? -11.036 -6.847 6.161 1.00 98.00 82 PRO A N 1
ATOM 653 C CA . PRO A 1 82 ? -11.920 -7.074 7.304 1.00 98.00 82 PRO A CA 1
ATOM 654 C C . PRO A 1 82 ? -11.623 -6.173 8.509 1.00 98.00 82 PRO A C 1
ATOM 656 O O . PRO A 1 82 ? -12.547 -5.575 9.063 1.00 98.00 82 PRO A O 1
ATOM 659 N N . LEU A 1 83 ? -10.353 -6.029 8.904 1.00 97.94 83 LEU A N 1
ATOM 660 C CA . LEU A 1 83 ? -9.959 -5.178 10.034 1.00 97.94 83 LEU A CA 1
ATOM 661 C C . LEU A 1 83 ? -10.302 -3.713 9.774 1.00 97.94 83 LEU A C 1
ATOM 663 O O . LEU A 1 83 ? -10.857 -3.048 10.648 1.00 97.94 83 LEU A O 1
ATOM 667 N N . ARG A 1 84 ? -10.065 -3.231 8.553 1.00 95.75 84 ARG A N 1
ATOM 668 C CA . ARG A 1 84 ? -10.413 -1.874 8.127 1.00 95.75 84 ARG A CA 1
ATOM 669 C C . ARG A 1 84 ? -11.919 -1.629 8.172 1.00 95.75 84 ARG A C 1
ATOM 671 O O . ARG A 1 84 ? -12.358 -0.579 8.643 1.00 95.75 84 ARG A O 1
ATOM 678 N N . ALA A 1 85 ? -12.720 -2.595 7.721 1.00 96.25 85 ALA A N 1
ATOM 679 C CA . ALA A 1 85 ? -14.176 -2.514 7.794 1.00 96.25 85 ALA A CA 1
ATOM 680 C C . ALA A 1 85 ? -14.667 -2.456 9.250 1.00 96.25 85 ALA A C 1
ATOM 682 O O . ALA A 1 85 ? -15.464 -1.582 9.595 1.00 96.25 85 ALA A O 1
ATOM 683 N N . LEU A 1 86 ? -14.145 -3.326 10.120 1.00 97.38 86 LEU A N 1
ATOM 684 C CA . LEU A 1 86 ? -14.467 -3.324 11.549 1.00 97.38 86 LEU A CA 1
ATOM 685 C C . LEU A 1 86 ? -14.028 -2.023 12.227 1.00 97.38 86 LEU A C 1
ATOM 687 O O . LEU A 1 86 ? -14.785 -1.452 13.010 1.00 97.38 86 LEU A O 1
ATOM 691 N N . ARG A 1 87 ? -12.833 -1.509 11.907 1.00 96.56 87 ARG A N 1
ATOM 692 C CA . ARG A 1 87 ? -12.334 -0.252 12.475 1.00 96.56 87 ARG A CA 1
ATOM 693 C C . ARG A 1 87 ? -13.256 0.915 12.139 1.00 96.56 87 ARG A C 1
ATOM 695 O O . ARG A 1 87 ? -13.538 1.721 13.019 1.00 96.56 87 ARG A O 1
ATOM 702 N N . ARG A 1 88 ? -13.754 0.991 10.900 1.00 93.69 88 ARG A N 1
ATOM 703 C CA . ARG A 1 88 ? -14.732 2.014 10.484 1.00 93.69 88 ARG A CA 1
ATOM 704 C C . ARG A 1 88 ? -16.041 1.909 11.263 1.00 93.69 88 ARG A C 1
ATOM 706 O O . ARG A 1 88 ? -16.593 2.924 11.660 1.00 93.69 88 ARG A O 1
ATOM 713 N N . GLN A 1 89 ? -16.518 0.694 11.523 1.00 96.44 89 GLN A N 1
ATOM 714 C CA . GLN A 1 89 ? -17.720 0.483 12.338 1.00 96.44 89 GLN A CA 1
ATOM 715 C C . GLN A 1 89 ? -17.513 0.893 13.805 1.00 96.44 89 GLN A C 1
ATOM 717 O O . GLN A 1 89 ? -18.457 1.316 14.466 1.00 96.44 89 GLN A O 1
ATOM 722 N N . ALA A 1 90 ? -16.281 0.793 14.308 1.00 96.44 90 ALA A N 1
ATOM 723 C CA . ALA A 1 90 ? -15.918 1.107 15.685 1.00 96.44 90 ALA A CA 1
ATOM 724 C C . ALA A 1 90 ? -15.510 2.574 15.917 1.00 96.44 90 ALA A C 1
ATOM 726 O O . ALA A 1 90 ? -14.988 2.872 16.985 1.00 96.44 90 ALA A O 1
ATOM 727 N N . GLU A 1 91 ? -15.726 3.492 14.966 1.00 94.12 91 GLU A N 1
ATOM 728 C CA . GLU A 1 91 ? -15.232 4.883 15.027 1.00 94.12 91 GLU A CA 1
ATOM 729 C C . GLU A 1 91 ? -15.606 5.625 16.325 1.00 94.12 91 GLU A C 1
ATOM 731 O O . GLU A 1 91 ? -14.810 6.395 16.851 1.00 94.12 91 GLU A O 1
ATOM 736 N N . GLN A 1 92 ? -16.786 5.345 16.885 1.00 94.88 92 GLN A N 1
ATOM 737 C CA . GLN A 1 92 ? -17.278 5.960 18.128 1.00 94.88 92 GLN A CA 1
ATOM 738 C C . GLN A 1 92 ? -16.877 5.190 19.403 1.00 94.88 92 GLN A C 1
ATOM 740 O O . GLN A 1 92 ? -17.270 5.552 20.510 1.00 94.88 92 GLN A O 1
ATOM 745 N N . CYS A 1 93 ? -16.119 4.101 19.271 1.00 95.62 93 CYS A N 1
ATOM 74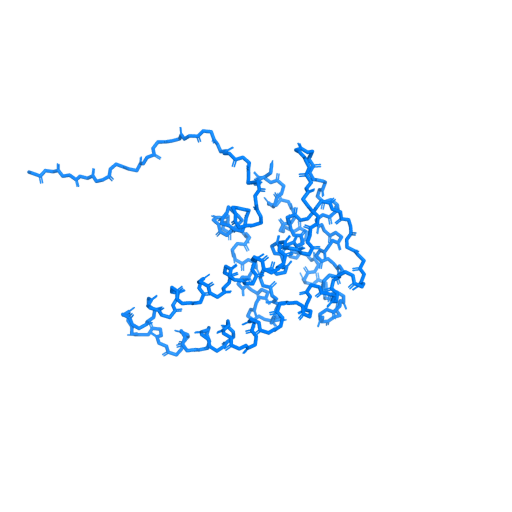6 C CA . CYS A 1 93 ? -15.705 3.227 20.363 1.00 95.62 93 CYS A CA 1
ATOM 747 C C . CYS A 1 93 ? -14.184 3.300 20.534 1.00 95.62 93 CYS A C 1
ATOM 749 O O . CYS A 1 93 ? -13.482 2.390 20.101 1.00 95.62 93 CYS A O 1
ATOM 751 N N . GLU A 1 94 ? -13.673 4.356 21.178 1.00 90.56 94 GLU A N 1
ATOM 752 C CA . GLU A 1 94 ? -12.232 4.680 21.230 1.00 90.56 94 GLU A CA 1
ATOM 753 C C . GLU A 1 94 ? -11.317 3.475 21.517 1.00 90.56 94 GLU A C 1
ATOM 755 O O . GLU A 1 94 ? -10.351 3.241 20.788 1.00 90.56 94 GLU A O 1
ATOM 760 N N . GLY A 1 95 ? -11.639 2.666 22.535 1.00 95.31 95 GLY A N 1
ATOM 761 C CA . GLY A 1 95 ? -10.835 1.493 22.898 1.00 95.31 95 GLY A CA 1
ATOM 762 C C . GLY A 1 95 ? -10.811 0.406 21.817 1.00 95.31 95 GLY A C 1
ATOM 763 O O . GLY A 1 95 ? -9.755 -0.146 21.509 1.00 95.31 95 GLY A O 1
ATOM 764 N N . LEU A 1 96 ? -11.963 0.124 21.202 1.00 97.00 96 LEU A N 1
ATOM 765 C CA . LEU A 1 96 ? -12.070 -0.861 20.125 1.00 97.00 96 LEU A CA 1
ATOM 766 C C . LEU A 1 96 ? -11.448 -0.333 18.826 1.00 97.00 96 LEU A C 1
ATOM 768 O O . LEU A 1 96 ? -10.727 -1.066 18.153 1.00 97.00 96 LEU A O 1
ATOM 772 N N . TYR A 1 97 ? -11.671 0.943 18.505 1.00 97.50 97 TYR A N 1
ATOM 773 C CA . TYR A 1 97 ? -11.064 1.623 17.363 1.00 97.50 97 TYR A CA 1
ATOM 774 C C . TYR A 1 97 ? -9.537 1.548 17.416 1.00 97.50 97 TYR A C 1
ATOM 776 O O . TYR A 1 97 ? -8.901 1.168 16.431 1.00 97.50 97 TYR A O 1
ATOM 784 N N . GLY A 1 98 ? -8.951 1.867 18.575 1.00 96.56 98 GLY A N 1
ATOM 785 C CA . GLY A 1 98 ? -7.510 1.789 18.797 1.00 96.56 98 GLY A CA 1
ATOM 786 C C . GLY A 1 98 ? -6.971 0.371 18.613 1.00 96.56 98 GLY A C 1
ATOM 787 O O . GLY A 1 98 ? -6.019 0.177 17.861 1.00 96.56 98 GLY A O 1
ATOM 788 N N . ALA A 1 99 ? -7.619 -0.626 19.223 1.00 97.88 99 ALA A N 1
ATOM 789 C CA . ALA A 1 99 ? -7.211 -2.026 19.103 1.00 97.88 99 ALA A CA 1
ATOM 790 C C . ALA A 1 99 ? -7.273 -2.540 17.652 1.00 97.88 99 ALA A C 1
ATOM 792 O O . ALA A 1 99 ? -6.336 -3.187 17.184 1.00 97.88 99 ALA A O 1
ATOM 793 N N . LEU A 1 100 ? -8.341 -2.211 16.918 1.00 98.06 100 LEU A N 1
ATOM 794 C CA . LEU A 1 100 ? -8.491 -2.581 15.509 1.00 98.06 100 LEU A CA 1
ATOM 795 C C . LEU A 1 100 ? -7.469 -1.871 14.620 1.00 98.06 100 LEU A C 1
ATOM 797 O O . LEU A 1 100 ? -6.924 -2.493 13.716 1.00 98.06 100 LEU A O 1
ATOM 801 N N . LYS A 1 101 ? -7.161 -0.599 14.900 1.00 95.75 101 LYS A N 1
ATOM 802 C CA . LYS A 1 101 ? -6.105 0.138 14.195 1.00 95.75 101 LYS A CA 1
ATOM 803 C C . LYS A 1 101 ? -4.741 -0.518 14.387 1.00 95.75 101 LYS A C 1
ATOM 805 O O . LYS A 1 101 ? -4.009 -0.674 13.418 1.00 95.75 101 LYS A O 1
ATOM 810 N N . THR A 1 102 ? -4.401 -0.911 15.613 1.00 97.00 102 THR A N 1
ATOM 811 C CA . THR A 1 102 ? -3.149 -1.628 15.886 1.00 97.00 102 THR A CA 1
ATOM 812 C C . THR A 1 102 ? -3.101 -2.962 15.144 1.00 97.00 102 THR A C 1
ATOM 814 O O . THR A 1 102 ? -2.091 -3.262 14.518 1.00 97.00 102 THR A O 1
ATOM 817 N N . ALA A 1 103 ? -4.191 -3.734 15.153 1.00 98.00 103 ALA A N 1
ATOM 818 C CA . ALA A 1 103 ? -4.259 -4.994 14.417 1.00 98.00 103 ALA A CA 1
ATOM 819 C C . ALA A 1 103 ? -4.134 -4.799 12.893 1.00 98.00 103 ALA A C 1
ATOM 821 O O . ALA A 1 103 ? -3.445 -5.577 12.239 1.00 98.00 103 ALA A O 1
ATOM 822 N N . GLU A 1 104 ? -4.768 -3.764 12.329 1.00 96.81 104 GLU A N 1
ATOM 823 C CA . GLU A 1 104 ? -4.655 -3.425 10.902 1.00 96.81 104 GLU A CA 1
ATOM 824 C C . GLU A 1 104 ? -3.212 -3.077 10.527 1.00 96.81 104 GLU A C 1
ATOM 826 O O . GLU A 1 104 ? -2.707 -3.620 9.554 1.00 96.81 104 GLU A O 1
ATOM 831 N N . ILE A 1 105 ? -2.523 -2.260 11.332 1.00 95.56 105 ILE A N 1
ATOM 832 C CA . ILE A 1 105 ? -1.115 -1.897 11.095 1.00 95.56 105 ILE A CA 1
ATOM 833 C C . ILE A 1 105 ? -0.204 -3.132 11.136 1.00 95.56 105 ILE A C 1
ATOM 835 O O . ILE A 1 105 ? 0.710 -3.255 10.324 1.00 95.56 105 ILE A O 1
ATOM 839 N N . GLU A 1 106 ? -0.440 -4.068 12.058 1.00 97.75 106 GLU A N 1
ATOM 840 C CA . GLU A 1 106 ? 0.324 -5.320 12.095 1.00 97.75 106 GLU A CA 1
ATOM 841 C C . GLU A 1 106 ? 0.054 -6.189 10.855 1.00 97.75 106 GLU A C 1
ATOM 843 O O . GLU A 1 106 ? 0.983 -6.791 10.319 1.00 97.75 106 GLU A O 1
ATOM 848 N N . ALA A 1 107 ? -1.185 -6.214 10.350 1.00 98.00 107 ALA A N 1
ATOM 849 C CA . ALA A 1 107 ? -1.511 -6.885 9.092 1.00 98.00 107 ALA A CA 1
ATOM 850 C C . ALA A 1 107 ? -0.855 -6.213 7.876 1.00 98.00 107 ALA A C 1
ATOM 852 O O . ALA A 1 107 ? -0.306 -6.906 7.021 1.00 98.00 107 ALA A O 1
ATOM 853 N N . GLU A 1 108 ? -0.834 -4.881 7.834 1.00 96.81 108 GLU A N 1
ATOM 854 C CA . GLU A 1 108 ? -0.116 -4.110 6.816 1.00 96.81 108 GLU A CA 1
ATOM 855 C C . GLU A 1 108 ? 1.398 -4.371 6.870 1.00 96.81 108 GLU A C 1
ATOM 857 O O . GLU A 1 108 ? 2.031 -4.497 5.824 1.00 96.81 108 GLU A O 1
ATOM 862 N N . ARG A 1 109 ? 1.988 -4.541 8.065 1.00 97.12 109 ARG A N 1
ATOM 863 C CA . ARG A 1 109 ? 3.401 -4.935 8.191 1.00 97.12 109 ARG A CA 1
ATOM 864 C C . ARG A 1 109 ? 3.662 -6.316 7.593 1.00 97.12 109 ARG A C 1
ATOM 866 O O . ARG A 1 109 ? 4.626 -6.465 6.851 1.00 97.12 109 ARG A O 1
ATOM 873 N N . MET A 1 110 ? 2.801 -7.302 7.864 1.00 97.94 110 MET A N 1
ATOM 874 C CA . MET A 1 110 ? 2.937 -8.642 7.271 1.00 97.94 110 MET A CA 1
ATOM 875 C C . MET A 1 110 ? 2.880 -8.600 5.738 1.00 97.94 110 MET A C 1
ATOM 877 O O . MET A 1 110 ? 3.644 -9.294 5.072 1.00 97.94 110 MET A O 1
ATOM 881 N N . GLU A 1 111 ? 1.991 -7.784 5.168 1.00 98.44 111 GLU A N 1
ATOM 882 C CA . GLU A 1 111 ? 1.905 -7.596 3.717 1.00 98.44 111 GLU A CA 1
ATOM 883 C C . GLU A 1 111 ? 3.162 -6.922 3.154 1.00 98.44 111 GLU A C 1
ATOM 885 O O . GLU A 1 111 ? 3.704 -7.387 2.152 1.00 98.44 111 GLU A O 1
ATOM 890 N N . ILE A 1 112 ? 3.681 -5.888 3.824 1.00 97.25 112 ILE A N 1
ATOM 891 C CA . ILE A 1 112 ? 4.960 -5.260 3.467 1.00 97.25 112 ILE A CA 1
ATOM 892 C C . ILE A 1 112 ? 6.110 -6.271 3.495 1.00 97.25 112 ILE A C 1
ATOM 894 O O . ILE A 1 112 ? 6.925 -6.261 2.575 1.00 97.25 112 ILE A O 1
ATOM 898 N N . ASP A 1 113 ? 6.178 -7.150 4.495 1.00 96.44 113 ASP A N 1
ATOM 899 C CA . ASP A 1 113 ? 7.223 -8.176 4.583 1.00 96.44 113 ASP A CA 1
ATOM 900 C C . ASP A 1 113 ? 7.144 -9.153 3.395 1.00 96.44 113 ASP A C 1
ATOM 902 O O . ASP A 1 113 ? 8.165 -9.493 2.786 1.00 96.44 113 ASP A O 1
ATOM 906 N N . VAL A 1 114 ? 5.928 -9.551 3.001 1.00 97.31 114 VAL A N 1
ATOM 907 C CA . VAL A 1 114 ? 5.707 -10.374 1.804 1.00 97.31 114 VAL A CA 1
ATOM 908 C C . VAL A 1 114 ? 6.139 -9.628 0.543 1.00 97.31 114 VAL A C 1
ATOM 910 O O . VAL A 1 114 ? 6.920 -10.175 -0.238 1.00 97.31 114 VAL A O 1
ATOM 913 N N . LEU A 1 115 ? 5.709 -8.381 0.346 1.00 96.88 115 LEU A N 1
ATOM 914 C CA . LEU A 1 115 ? 6.095 -7.572 -0.817 1.00 96.88 115 LEU A CA 1
ATOM 915 C C . LEU A 1 115 ? 7.613 -7.363 -0.884 1.00 96.88 115 LEU A C 1
ATOM 917 O O . LEU A 1 115 ? 8.212 -7.507 -1.948 1.00 96.88 115 LEU A O 1
ATOM 921 N N . ALA A 1 116 ? 8.252 -7.085 0.253 1.00 93.38 116 ALA A N 1
ATOM 922 C CA . ALA A 1 116 ? 9.694 -6.890 0.344 1.00 93.38 116 ALA A CA 1
ATOM 923 C C . ALA A 1 116 ? 10.479 -8.137 -0.086 1.00 93.38 116 ALA A C 1
ATOM 925 O O . ALA A 1 116 ? 11.535 -7.997 -0.691 1.00 93.38 116 ALA A O 1
ATOM 926 N N . SER A 1 117 ? 9.963 -9.347 0.160 1.00 93.94 117 SER A N 1
ATOM 927 C CA . SER A 1 117 ? 10.610 -10.590 -0.293 1.00 93.94 117 SER A CA 1
ATOM 928 C C . SER A 1 117 ? 10.577 -10.804 -1.816 1.00 93.94 117 SER A C 1
ATOM 930 O O . SER A 1 117 ? 11.385 -11.572 -2.335 1.00 93.94 117 SER A O 1
ATOM 932 N N . HIS A 1 118 ? 9.686 -10.105 -2.529 1.00 92.06 118 HIS A N 1
ATOM 933 C CA . HIS A 1 118 ? 9.550 -10.163 -3.991 1.00 92.06 118 HIS A CA 1
ATOM 934 C C . HIS A 1 118 ? 10.263 -9.002 -4.699 1.00 92.06 118 HIS A C 1
ATOM 936 O O . HIS A 1 118 ? 10.395 -9.004 -5.922 1.00 92.06 118 HIS A O 1
ATOM 942 N N . ILE A 1 119 ? 10.725 -7.998 -3.950 1.00 85.81 119 ILE A N 1
ATOM 943 C CA . ILE A 1 119 ? 11.452 -6.854 -4.494 1.00 85.81 119 ILE A CA 1
ATOM 944 C C . ILE A 1 119 ? 12.941 -7.074 -4.222 1.00 85.81 119 ILE A C 1
ATOM 946 O O . ILE A 1 119 ? 13.320 -7.298 -3.071 1.00 85.81 119 ILE A O 1
ATOM 950 N N . PRO A 1 120 ? 13.814 -7.007 -5.241 1.00 73.31 120 PRO A N 1
ATOM 951 C CA . PRO A 1 120 ? 15.241 -7.190 -5.023 1.00 73.31 120 PRO A CA 1
ATOM 952 C C . PRO A 1 120 ? 15.780 -6.172 -4.007 1.00 73.31 120 PRO A C 1
ATOM 954 O O . PRO A 1 120 ? 15.417 -4.993 -4.024 1.00 73.31 120 PRO A O 1
ATOM 957 N N . ALA A 1 121 ? 16.671 -6.629 -3.123 1.00 63.62 121 ALA A N 1
ATOM 958 C CA . ALA A 1 121 ? 17.449 -5.749 -2.259 1.00 63.62 121 ALA A CA 1
ATOM 959 C C . ALA A 1 121 ? 18.486 -5.015 -3.119 1.00 63.62 121 ALA A C 1
ATOM 961 O O . ALA A 1 121 ? 19.274 -5.658 -3.812 1.00 63.62 121 ALA A O 1
ATOM 962 N N . ILE A 1 122 ? 18.491 -3.681 -3.094 1.00 58.19 122 ILE A N 1
ATOM 963 C CA . ILE A 1 122 ? 19.358 -2.880 -3.970 1.00 58.19 122 ILE A CA 1
ATOM 964 C C . ILE A 1 122 ? 20.269 -1.979 -3.117 1.00 58.19 122 ILE A C 1
ATOM 966 O O . ILE A 1 122 ? 19.770 -1.328 -2.197 1.00 58.19 122 ILE A O 1
ATOM 970 N N . PRO A 1 123 ? 21.586 -1.912 -3.406 1.00 55.94 123 PRO A N 1
ATOM 971 C CA . PRO A 1 123 ? 22.525 -1.008 -2.733 1.00 55.94 123 PRO A CA 1
ATOM 972 C C . PRO A 1 123 ? 22.247 0.485 -3.018 1.00 55.94 123 PRO A C 1
ATOM 974 O O . PRO A 1 123 ? 21.519 0.825 -3.948 1.00 55.94 123 PRO A O 1
ATOM 977 N N . GLU A 1 124 ? 22.835 1.359 -2.190 1.00 57.91 124 GLU A N 1
ATOM 978 C CA . GLU A 1 124 ? 22.556 2.789 -1.901 1.00 57.91 124 GLU A CA 1
ATOM 979 C C . GLU A 1 124 ? 22.530 3.823 -3.070 1.00 57.91 124 GLU A C 1
ATOM 981 O O . GLU A 1 124 ? 22.892 4.979 -2.881 1.00 57.91 124 GLU A O 1
ATOM 986 N N . GLU A 1 125 ? 22.063 3.502 -4.280 1.00 58.16 125 GLU A N 1
ATOM 987 C CA . GLU A 1 125 ? 21.927 4.493 -5.373 1.00 58.16 125 GLU A CA 1
ATOM 988 C C . GLU A 1 125 ? 20.581 5.243 -5.421 1.00 58.16 125 GLU A C 1
ATOM 990 O O . GLU A 1 125 ? 19.527 4.743 -5.051 1.00 58.16 125 GLU A O 1
ATOM 995 N N . LYS A 1 126 ? 20.575 6.487 -5.895 1.00 60.62 126 LYS A N 1
ATOM 996 C CA . LYS A 1 126 ? 19.367 7.326 -5.909 1.00 60.62 126 LYS A CA 1
ATOM 997 C C . LYS A 1 126 ? 18.310 6.770 -6.875 1.00 60.62 126 LYS A C 1
ATOM 999 O O . LYS A 1 126 ? 18.605 6.527 -8.040 1.00 60.62 126 LYS A O 1
ATOM 1004 N N . VAL A 1 127 ? 17.064 6.624 -6.423 1.00 64.88 127 VAL A N 1
ATOM 1005 C CA . VAL A 1 127 ? 15.951 6.261 -7.317 1.00 64.88 127 VAL A CA 1
ATOM 1006 C C . VAL A 1 127 ? 15.460 7.489 -8.070 1.00 64.88 127 VAL A C 1
ATOM 1008 O O . VAL A 1 127 ? 15.125 8.497 -7.451 1.00 64.88 127 VAL A O 1
ATOM 1011 N N . ASP A 1 128 ? 15.359 7.382 -9.391 1.00 77.56 128 ASP A N 1
ATOM 1012 C CA . ASP A 1 128 ? 14.750 8.398 -10.250 1.00 77.56 128 ASP A CA 1
ATOM 1013 C C . ASP A 1 128 ? 13.218 8.442 -10.063 1.00 77.56 128 ASP A C 1
ATOM 1015 O O . ASP A 1 128 ? 12.536 7.410 -10.069 1.00 77.56 128 ASP A O 1
ATOM 1019 N N . SER A 1 129 ? 12.663 9.651 -9.930 1.00 84.88 129 SER A N 1
ATOM 1020 C CA . SER A 1 129 ? 11.219 9.917 -9.914 1.00 84.88 129 SER A CA 1
ATOM 1021 C C . SER A 1 129 ? 10.495 9.305 -11.117 1.00 84.88 129 SER A C 1
ATOM 1023 O O . SER A 1 129 ? 9.344 8.889 -10.978 1.00 84.88 129 SER A O 1
ATOM 1025 N N . ALA A 1 130 ? 11.155 9.188 -12.276 1.00 89.69 130 ALA A N 1
ATOM 1026 C CA . ALA A 1 130 ? 10.567 8.556 -13.455 1.00 89.69 130 ALA A CA 1
ATOM 1027 C C . ALA A 1 130 ? 10.296 7.056 -13.253 1.00 89.69 130 ALA A C 1
ATOM 1029 O O . ALA A 1 130 ? 9.283 6.551 -13.739 1.00 89.69 130 ALA A O 1
ATOM 1030 N N . THR A 1 131 ? 11.151 6.340 -12.514 1.00 91.50 131 THR A N 1
ATOM 1031 C CA . THR A 1 131 ? 10.916 4.923 -12.192 1.00 91.50 131 THR A CA 1
ATOM 1032 C C . THR A 1 131 ? 9.763 4.761 -11.209 1.00 91.50 131 THR A C 1
ATOM 1034 O O . THR A 1 131 ? 8.899 3.913 -11.413 1.00 91.50 131 THR A O 1
ATOM 1037 N N . CYS A 1 132 ? 9.699 5.620 -10.190 1.00 91.94 132 CYS A N 1
ATOM 1038 C CA . CYS A 1 132 ? 8.578 5.646 -9.250 1.00 91.94 132 CYS A CA 1
ATOM 1039 C C . CYS A 1 132 ? 7.241 5.858 -9.982 1.00 91.94 132 CYS A C 1
ATOM 1041 O O . CYS A 1 132 ? 6.303 5.082 -9.806 1.00 91.94 132 CYS A O 1
ATOM 1043 N N . LEU A 1 133 ? 7.179 6.859 -10.870 1.00 94.88 133 LEU A N 1
ATOM 1044 C CA . LEU A 1 133 ? 5.970 7.148 -11.640 1.00 94.88 133 LEU A CA 1
ATOM 1045 C C . LEU A 1 133 ? 5.598 5.976 -12.551 1.00 94.88 133 LEU A C 1
ATOM 1047 O O . LEU A 1 133 ? 4.435 5.588 -12.599 1.00 94.88 133 LEU A O 1
ATOM 1051 N N . HIS A 1 134 ? 6.582 5.382 -13.235 1.00 95.50 134 HIS A N 1
ATOM 1052 C CA . HIS A 1 134 ? 6.374 4.196 -14.068 1.00 95.50 134 HIS A CA 1
ATOM 1053 C C . HIS A 1 134 ? 5.723 3.056 -13.274 1.00 95.50 134 HIS A C 1
ATOM 1055 O O . HIS A 1 134 ? 4.729 2.496 -13.727 1.00 95.50 134 HIS A O 1
ATOM 1061 N N . ASN A 1 135 ? 6.232 2.744 -12.082 1.00 95.62 135 ASN A N 1
ATOM 1062 C CA . ASN A 1 135 ? 5.722 1.641 -11.261 1.00 95.62 135 ASN A CA 1
ATOM 1063 C C . ASN A 1 135 ? 4.281 1.883 -10.799 1.00 95.62 135 ASN A C 1
ATOM 1065 O O . ASN A 1 135 ? 3.446 0.981 -10.880 1.00 95.62 135 ASN A O 1
ATOM 1069 N N . LEU A 1 136 ? 3.971 3.113 -10.379 1.00 95.50 136 LEU A N 1
ATOM 1070 C CA . LEU A 1 136 ? 2.610 3.505 -10.010 1.00 95.50 136 LEU A CA 1
ATOM 1071 C C . LEU A 1 136 ? 1.649 3.378 -11.204 1.00 95.50 136 LEU A C 1
ATOM 1073 O O . LEU A 1 136 ? 0.557 2.827 -11.065 1.00 95.50 136 LEU A O 1
ATOM 1077 N N . LEU A 1 137 ? 2.064 3.822 -12.395 1.00 95.88 137 LEU A N 1
ATOM 1078 C CA . LEU A 1 137 ? 1.257 3.722 -13.615 1.00 95.88 137 LEU A CA 1
ATOM 1079 C C . LEU A 1 137 ? 1.022 2.270 -14.051 1.00 95.88 137 LEU A C 1
ATOM 1081 O O . LEU A 1 137 ? -0.096 1.931 -14.439 1.00 95.88 137 LEU A O 1
ATOM 1085 N N . VAL A 1 138 ? 2.037 1.405 -13.948 1.00 96.25 138 VAL A N 1
ATOM 1086 C CA . VAL A 1 138 ? 1.884 -0.042 -14.183 1.00 96.25 138 VAL A CA 1
ATOM 1087 C C . VAL A 1 138 ? 0.845 -0.623 -13.227 1.00 96.25 138 VAL A C 1
ATOM 1089 O O . VAL A 1 138 ? -0.066 -1.321 -13.670 1.00 96.25 138 VAL A O 1
ATOM 1092 N N . TYR A 1 139 ? 0.920 -0.278 -11.938 1.00 96.50 139 TYR A N 1
ATOM 1093 C CA . TYR A 1 139 ? -0.052 -0.749 -10.958 1.00 96.50 139 TYR A CA 1
ATOM 1094 C C . TYR A 1 139 ? -1.482 -0.295 -11.279 1.00 96.50 139 TYR A C 1
ATOM 1096 O O . TYR A 1 139 ? -2.387 -1.127 -11.318 1.00 96.50 139 TYR A O 1
ATOM 1104 N N . ALA A 1 140 ? -1.706 0.983 -11.599 1.00 94.69 140 ALA A N 1
ATOM 1105 C CA . ALA A 1 140 ? -3.045 1.451 -11.975 1.00 94.69 140 ALA A CA 1
ATOM 1106 C C . ALA A 1 140 ? -3.582 0.800 -13.257 1.00 94.69 140 ALA A C 1
ATOM 1108 O O . ALA A 1 140 ? -4.781 0.519 -13.344 1.00 94.69 140 ALA A O 1
ATOM 1109 N N . ALA A 1 141 ? -2.720 0.550 -14.246 1.00 93.44 141 ALA A N 1
ATOM 1110 C CA . ALA A 1 141 ? -3.111 -0.127 -15.477 1.00 93.44 141 ALA A CA 1
ATOM 1111 C C . ALA A 1 141 ? -3.588 -1.563 -15.211 1.00 93.44 141 ALA A C 1
ATOM 1113 O O . ALA A 1 141 ? -4.578 -1.990 -15.803 1.00 93.44 141 ALA A O 1
ATOM 1114 N N . VAL A 1 142 ? -2.922 -2.278 -14.299 1.00 92.81 142 VAL A N 1
ATOM 1115 C CA . VAL A 1 142 ? -3.273 -3.652 -13.909 1.00 92.81 142 VAL A CA 1
ATOM 1116 C C . VAL A 1 142 ? -4.496 -3.697 -12.981 1.00 92.81 142 VAL A C 1
ATOM 1118 O O . VAL A 1 142 ? -5.333 -4.584 -13.133 1.00 92.81 142 VAL A O 1
ATOM 1121 N N . HIS A 1 143 ? -4.619 -2.756 -12.038 1.00 88.62 143 HIS A N 1
ATOM 1122 C CA . HIS A 1 143 ? -5.649 -2.768 -10.987 1.00 88.62 143 HIS A CA 1
ATOM 1123 C C . HIS A 1 143 ? -7.027 -2.291 -11.460 1.00 88.62 143 HIS A C 1
ATOM 1125 O O . HIS A 1 143 ? -8.038 -2.907 -11.132 1.00 88.62 143 HIS A O 1
ATOM 1131 N N . SER A 1 144 ? -7.097 -1.183 -12.204 1.00 73.56 144 SER A N 1
ATOM 1132 C CA . SER A 1 144 ? -8.383 -0.507 -12.447 1.00 73.56 144 SER A CA 1
ATOM 1133 C C . SER A 1 144 ? -8.555 0.115 -13.834 1.00 73.56 144 SER A C 1
ATOM 1135 O O . SER A 1 144 ? -9.610 0.689 -14.089 1.00 73.56 144 SER A O 1
ATOM 1137 N N . GLY A 1 145 ? -7.559 0.013 -14.725 1.00 65.50 145 GLY A N 1
ATOM 1138 C CA . GLY A 1 145 ? -7.536 0.741 -15.999 1.00 65.50 145 GLY A CA 1
ATOM 1139 C C . GLY A 1 145 ? -7.410 2.249 -15.749 1.00 65.50 145 GLY A C 1
ATOM 1140 O O . GLY A 1 145 ? -8.382 2.905 -15.393 1.00 65.50 145 GLY A O 1
ATOM 1141 N N . GLY A 1 146 ? -6.193 2.791 -15.865 1.00 68.62 146 GLY A N 1
ATOM 1142 C CA . GLY A 1 146 ? -5.830 4.136 -15.394 1.00 68.62 146 GLY A CA 1
ATOM 1143 C C . GLY A 1 146 ? -6.838 5.254 -15.713 1.00 68.62 146 GLY A C 1
ATOM 1144 O O . GLY A 1 146 ? -7.347 5.361 -16.829 1.00 68.62 146 GLY A O 1
ATOM 1145 N N . SER A 1 147 ? -7.109 6.108 -14.719 1.00 85.38 147 SER A N 1
ATOM 1146 C CA . SER A 1 147 ? -7.871 7.351 -14.883 1.00 85.38 147 SER A CA 1
ATOM 1147 C C . SER A 1 147 ? -6.919 8.552 -14.889 1.00 85.38 147 SER A C 1
ATOM 1149 O O . SER A 1 147 ? -5.903 8.551 -14.194 1.00 85.38 147 SER A O 1
ATOM 1151 N N . ARG A 1 148 ? -7.271 9.621 -15.617 1.00 88.06 148 ARG A N 1
ATOM 1152 C CA . ARG A 1 148 ? -6.473 10.867 -15.635 1.00 88.06 148 ARG A CA 1
ATOM 1153 C C . ARG A 1 148 ? -6.293 11.487 -14.245 1.00 88.06 148 ARG A C 1
ATOM 1155 O O . ARG A 1 148 ? -5.294 12.153 -13.994 1.00 88.06 148 ARG A O 1
ATOM 1162 N N . GLU A 1 149 ? -7.257 11.285 -13.351 1.00 92.06 149 GLU A N 1
ATOM 1163 C CA . GLU A 1 149 ? -7.165 11.755 -11.969 1.00 92.06 149 GLU A CA 1
ATOM 1164 C C . GLU A 1 149 ? -6.103 10.975 -11.185 1.00 92.06 149 GLU A C 1
ATOM 1166 O O . GLU A 1 149 ? -5.234 11.581 -10.560 1.00 92.06 149 GLU A O 1
ATOM 1171 N N . VAL A 1 150 ? -6.123 9.642 -11.278 1.00 93.12 150 VAL A N 1
ATOM 1172 C CA . VAL A 1 150 ? -5.127 8.764 -10.645 1.00 93.12 150 VAL A CA 1
ATOM 1173 C C . VAL A 1 150 ? -3.719 9.084 -11.152 1.00 93.12 150 VAL A C 1
ATOM 1175 O O . VAL A 1 150 ? -2.793 9.206 -10.354 1.00 93.12 150 VAL A O 1
ATOM 1178 N N . GLU A 1 151 ? -3.558 9.305 -12.458 1.00 93.38 151 GLU A N 1
ATOM 1179 C CA . GLU A 1 151 ? -2.274 9.707 -13.049 1.00 93.38 151 GLU A CA 1
ATOM 1180 C C . GLU A 1 151 ? -1.754 11.031 -12.466 1.00 93.38 151 GLU A C 1
ATOM 1182 O O . GLU A 1 151 ? -0.571 11.147 -12.134 1.00 93.38 151 GLU A O 1
ATOM 1187 N N . SER A 1 152 ? -2.636 12.022 -12.287 1.00 93.94 152 SER A N 1
ATOM 1188 C CA . SER A 1 152 ? -2.279 13.307 -11.674 1.00 93.94 152 SER A CA 1
ATOM 1189 C C . SER A 1 152 ? -1.861 13.150 -10.211 1.00 93.94 152 SER A C 1
ATOM 1191 O O . SER A 1 152 ? -0.905 13.793 -9.775 1.00 93.94 152 SER A O 1
ATOM 1193 N N . ILE A 1 153 ? -2.554 12.295 -9.454 1.00 95.56 153 ILE A N 1
ATOM 1194 C CA . ILE A 1 153 ? -2.207 11.994 -8.060 1.00 95.56 153 ILE A CA 1
ATOM 1195 C C . ILE A 1 153 ? -0.823 11.344 -7.991 1.00 95.56 153 ILE A C 1
ATOM 1197 O O . ILE A 1 153 ? 0.016 11.760 -7.194 1.00 95.56 153 ILE A O 1
ATOM 1201 N N . PHE A 1 154 ? -0.540 10.376 -8.863 1.00 95.69 154 PHE A N 1
ATOM 1202 C CA . PHE A 1 154 ? 0.767 9.724 -8.910 1.00 95.69 154 PHE A CA 1
ATOM 1203 C C . PHE A 1 154 ? 1.900 10.691 -9.251 1.00 95.69 154 PHE A C 1
ATOM 1205 O O . PHE A 1 154 ? 2.959 10.627 -8.624 1.00 95.69 154 PHE A O 1
ATOM 1212 N N . ALA A 1 155 ? 1.685 11.634 -10.171 1.00 93.75 155 ALA A N 1
ATOM 1213 C CA . ALA A 1 155 ? 2.667 12.677 -10.457 1.00 93.75 155 ALA A CA 1
ATOM 1214 C C . ALA A 1 155 ? 3.005 13.508 -9.201 1.00 93.75 155 ALA A C 1
ATOM 1216 O O . ALA A 1 155 ? 4.181 13.748 -8.926 1.00 93.75 155 ALA A O 1
ATOM 1217 N N . GLU A 1 156 ? 2.014 13.873 -8.380 1.00 94.75 156 GLU A N 1
ATOM 1218 C CA . GLU A 1 156 ? 2.255 14.591 -7.118 1.00 94.75 156 GLU A CA 1
ATOM 1219 C C . GLU A 1 156 ? 2.935 13.700 -6.063 1.00 94.75 156 GLU A C 1
ATOM 1221 O O . GLU A 1 156 ? 3.873 14.135 -5.388 1.00 94.75 156 GLU A O 1
ATOM 1226 N N . MET A 1 157 ? 2.514 12.437 -5.934 1.00 93.81 157 MET A N 1
ATOM 1227 C CA . MET A 1 157 ? 3.119 11.485 -4.996 1.00 93.81 157 MET A CA 1
ATOM 1228 C C . MET A 1 157 ? 4.602 11.252 -5.302 1.00 93.81 157 MET A C 1
ATOM 1230 O O . MET A 1 157 ? 5.420 11.275 -4.385 1.00 93.81 157 MET A O 1
ATOM 1234 N N . THR A 1 158 ? 4.979 11.099 -6.575 1.00 92.25 158 THR A N 1
ATOM 1235 C CA . THR A 1 158 ? 6.375 10.829 -6.974 1.00 92.25 158 THR A CA 1
ATOM 1236 C C . THR A 1 158 ? 7.330 11.945 -6.563 1.00 92.25 158 THR A C 1
ATOM 1238 O O . THR A 1 158 ? 8.413 11.673 -6.040 1.00 92.25 158 THR A O 1
ATOM 1241 N N . GLY A 1 159 ? 6.904 13.204 -6.705 1.00 89.44 159 GLY A N 1
ATOM 1242 C CA . GLY A 1 159 ? 7.660 14.366 -6.243 1.00 89.44 159 GLY A CA 1
ATOM 1243 C C . GLY A 1 159 ? 7.878 14.395 -4.727 1.00 89.44 159 GLY A C 1
ATOM 1244 O O . GLY A 1 159 ? 8.882 14.935 -4.267 1.00 89.44 159 GLY A O 1
ATOM 1245 N N . ASN A 1 160 ? 6.975 13.800 -3.943 1.00 91.19 160 ASN A N 1
ATOM 1246 C CA . ASN A 1 160 ? 7.115 13.703 -2.489 1.00 91.19 160 ASN A CA 1
ATOM 1247 C C . ASN A 1 160 ? 7.912 12.463 -2.063 1.00 91.19 160 ASN A C 1
ATOM 1249 O O . ASN A 1 160 ? 8.760 12.575 -1.181 1.00 91.19 160 ASN A O 1
ATOM 1253 N N . PHE A 1 161 ? 7.759 11.326 -2.749 1.00 89.00 161 PHE A N 1
ATOM 1254 C CA . PHE A 1 161 ? 8.612 10.151 -2.539 1.00 89.00 161 PHE A CA 1
ATOM 1255 C C . PHE A 1 161 ? 10.098 10.460 -2.752 1.00 89.00 161 PHE A C 1
ATOM 1257 O O . PHE A 1 161 ? 10.942 9.952 -2.019 1.00 89.00 161 PHE A O 1
ATOM 1264 N N . ALA A 1 162 ? 10.428 11.336 -3.705 1.00 83.88 162 ALA A N 1
ATOM 1265 C CA . ALA A 1 162 ? 11.802 11.774 -3.944 1.00 83.88 162 ALA A CA 1
ATOM 1266 C C . ALA A 1 162 ? 12.428 12.560 -2.772 1.00 83.88 162 ALA A C 1
ATOM 1268 O O . ALA A 1 162 ? 13.648 12.648 -2.705 1.00 83.88 162 ALA A O 1
ATOM 1269 N N . LYS A 1 163 ? 11.626 13.127 -1.858 1.00 83.69 163 LYS A N 1
ATOM 1270 C CA . LYS A 1 163 ? 12.112 13.878 -0.681 1.00 83.69 163 LYS A CA 1
ATOM 1271 C C . LYS A 1 163 ? 12.427 12.982 0.519 1.00 83.69 163 LYS A C 1
ATOM 1273 O O . LYS A 1 163 ? 13.130 13.411 1.424 1.00 83.69 163 LYS A O 1
ATOM 1278 N N . ILE A 1 164 ? 11.883 11.766 0.528 1.00 80.81 164 ILE A N 1
ATOM 1279 C CA . ILE A 1 164 ? 12.076 10.755 1.582 1.00 80.81 164 ILE A CA 1
ATOM 1280 C C . ILE A 1 164 ? 13.380 9.960 1.358 1.00 80.81 164 ILE A C 1
ATOM 1282 O O . ILE A 1 164 ? 13.797 9.187 2.218 1.00 80.81 164 ILE A O 1
ATOM 1286 N N . ARG A 1 165 ? 14.014 10.143 0.192 1.00 71.06 165 ARG A N 1
ATOM 1287 C CA . ARG A 1 165 ? 15.118 9.341 -0.341 1.00 71.06 165 ARG A CA 1
ATOM 1288 C C . ARG A 1 165 ? 16.431 10.109 -0.416 1.00 71.06 165 ARG A C 1
ATOM 1290 O O . ARG A 1 165 ? 16.415 11.287 -0.837 1.00 71.06 165 ARG A O 1
#

Foldseek 3Di:
DDDDPDDDDDDPQDQDQALVSQLVLQCVPVLSVVLLVVCCVPVVDDSSLLSLLLPAQAADDLVLLVVLCVQLCVLCVPFQVVLVVVLVVCVVPVVSNVVSVVSNVVSSVVSSVSSRVSGDRDPDDQRDLVRSLNSQVSNCCNRPNDDPVSSVSSNVSSVVSNVSD

Secondary structure (DSSP, 8-state):
-------------PPP-SHHHHHHHHHHSHHHHHHHHHHHHHH---HHHHHHHHH--SPPPHHHHHHHHHHHHHHIIIIIHHHHHHHHHTTT-HHHHHHHHHHHHHHHHHHHHHHHHHSPP--SPPPPHHHHHHHHHHHHHHHT---HHHHHHHHHHHHHHTT--